Protein AF-A0A6A5S6F3-F1 (afdb_monomer)

Mean predicted aligned error: 7.49 Å

Secondary structure (DSSP, 8-state):
-TTS-HHHHHHHHHHHHHHHHHHHHHHHHH-HHHHTTT---HHHHHHHHHHHHHHHHHHHHHHHH-STT--HHHHHHHHHHHHHHT--

pLDDT: mean 82.73, std 13.61, range [33.19, 96.25]

Sequence (88 aa):
I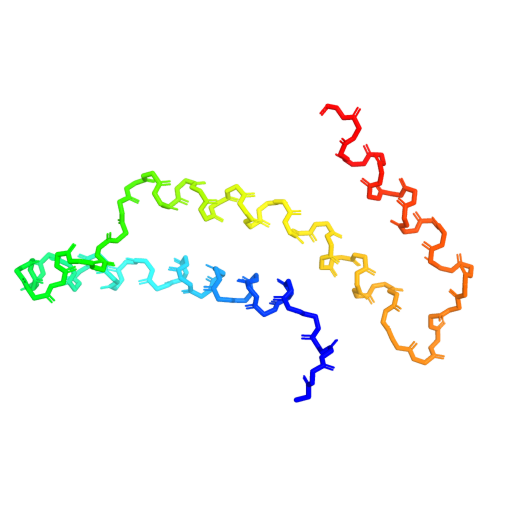PGETQWNGWLLMIEEAFRTRPILNALYTRYPDALELVVLTDNNWTLLEHVHNFLLPFKEVTLKTEGHQATLDCFQPSMEFLINHFKE

Solvent-accessible surface area (backbone atoms only — not comparable to full-atom values): 5270 Å² total; per-residue (Å²): 125,96,76,81,45,71,65,58,55,50,43,52,52,50,54,49,49,63,73,42,41,70,58,51,53,53,48,45,72,73,37,49,85,84,35,61,94,70,63,77,47,72,68,51,54,53,48,52,50,52,51,45,64,65,45,49,64,54,53,55,41,44,67,65,47,56,62,100,80,46,47,74,82,48,45,57,61,44,50,52,48,52,53,61,75,65,69,120

Nearest PDB structures (foldseek):
  5lcy-assembly1_C  TM=3.480E-01  e=4.285E+00  Salmonella enterica subsp. enterica serovar Typhimurium
  5ng5-assembly1_B  TM=2.932E-01  e=6.746E+00  Escherichia coli

Foldseek 3Di:
DPPPDPLVVLLVVLVVCVVCVVVLVVVCVVCVPVCVVPDQDPVNNVVSVVSNVLSVLVVVLCVQQDDPPRDPVSNVVSVVVNCVVPVD

InterPro domains:
  IPR012337 Ribonuclease H-like superfamily [SSF53098] (3-88)

Structure (mmCIF, N/CA/C/O backbone):
data_AF-A0A6A5S6F3-F1
#
_entry.id   AF-A0A6A5S6F3-F1
#
loop_
_atom_site.group_PDB
_atom_site.id
_atom_site.type_symbol
_atom_site.label_atom_id
_atom_site.label_alt_id
_atom_site.label_comp_id
_atom_site.label_asym_id
_atom_site.label_entity_id
_atom_site.label_seq_id
_atom_site.pdbx_PDB_ins_code
_atom_site.Cartn_x
_atom_site.Cartn_y
_atom_site.Cartn_z
_atom_site.occupancy
_atom_site.B_iso_or_equiv
_atom_site.auth_seq_id
_atom_site.auth_comp_id
_atom_site.auth_asym_id
_atom_site.auth_atom_id
_atom_site.pdbx_PDB_model_num
ATOM 1 N N . ILE A 1 1 ? -22.829 -6.784 -4.859 1.00 39.31 1 ILE A N 1
ATOM 2 C CA . ILE A 1 1 ? -23.580 -6.191 -3.729 1.00 39.31 1 ILE A CA 1
ATOM 3 C C . ILE A 1 1 ? -23.034 -4.779 -3.548 1.00 39.31 1 ILE A C 1
ATOM 5 O O . ILE A 1 1 ? -21.840 -4.657 -3.304 1.00 39.31 1 ILE A O 1
ATOM 9 N N . PRO A 1 2 ? -23.814 -3.716 -3.792 1.00 33.19 2 PRO A N 1
ATOM 10 C CA . PRO A 1 2 ? -23.341 -2.355 -3.582 1.00 33.19 2 PRO A CA 1
ATOM 11 C C . PRO A 1 2 ? -23.402 -2.066 -2.078 1.00 33.19 2 PRO A C 1
ATOM 13 O O . PRO A 1 2 ? -24.493 -1.930 -1.535 1.00 33.19 2 PRO A O 1
ATOM 16 N N . GLY A 1 3 ? -22.251 -2.054 -1.399 1.00 48.88 3 GLY A N 1
ATOM 17 C CA . GLY A 1 3 ? -22.185 -1.733 0.033 1.00 48.88 3 GLY A CA 1
ATOM 18 C C . GLY A 1 3 ? -21.130 -2.472 0.857 1.00 48.88 3 GLY A C 1
ATOM 19 O O . GLY A 1 3 ? -20.847 -2.025 1.962 1.00 48.88 3 GLY A O 1
ATOM 20 N N . GLU A 1 4 ? -20.489 -3.527 0.340 1.00 51.09 4 GLU A N 1
ATOM 21 C CA . GLU A 1 4 ? -19.286 -4.105 0.968 1.00 51.09 4 GLU A CA 1
ATOM 22 C C . GLU A 1 4 ? -18.091 -3.176 0.704 1.00 51.09 4 GLU A C 1
ATOM 24 O O . GLU A 1 4 ? -17.248 -3.401 -0.157 1.00 51.09 4 GLU A O 1
ATOM 29 N N . THR A 1 5 ? -18.104 -2.042 1.410 1.00 58.97 5 THR A N 1
ATOM 30 C CA . THR A 1 5 ? -16.976 -1.153 1.711 1.00 58.97 5 THR A CA 1
ATOM 31 C C . THR A 1 5 ? -15.984 -0.951 0.568 1.00 58.97 5 THR A C 1
ATOM 33 O O . THR A 1 5 ? -14.925 -1.574 0.510 1.00 58.97 5 THR A O 1
ATOM 36 N N . GLN A 1 6 ? -16.311 -0.015 -0.324 1.00 67.56 6 GLN A N 1
ATOM 37 C CA . GLN A 1 6 ? -15.469 0.402 -1.451 1.00 67.56 6 GLN A CA 1
ATOM 38 C C . GLN A 1 6 ? -14.001 0.645 -1.045 1.00 67.56 6 GLN A C 1
ATOM 40 O O . GLN A 1 6 ? -13.089 0.284 -1.783 1.00 67.56 6 GLN A O 1
ATOM 45 N N . TRP A 1 7 ? -13.774 1.179 0.158 1.00 74.62 7 TRP A N 1
ATOM 46 C CA . TRP A 1 7 ? -12.442 1.411 0.718 1.00 74.62 7 TRP A CA 1
ATOM 47 C C . TRP A 1 7 ? -11.689 0.130 1.089 1.00 74.62 7 TRP A C 1
ATOM 49 O O . TRP A 1 7 ? -10.489 0.057 0.844 1.00 74.62 7 TRP A O 1
ATOM 59 N N . ASN A 1 8 ? -12.369 -0.906 1.592 1.00 75.81 8 ASN A N 1
ATOM 60 C CA . ASN A 1 8 ? -11.737 -2.205 1.845 1.00 75.81 8 ASN A CA 1
ATOM 61 C C . ASN A 1 8 ? -11.360 -2.893 0.527 1.00 75.81 8 ASN A C 1
ATOM 63 O O . ASN A 1 8 ? -10.285 -3.477 0.428 1.00 75.81 8 ASN A O 1
ATOM 67 N N . GLY A 1 9 ? -12.195 -2.764 -0.510 1.00 84.50 9 GLY A N 1
ATOM 68 C CA . GLY A 1 9 ? -11.861 -3.242 -1.854 1.00 84.50 9 GLY A CA 1
ATOM 69 C C . GLY A 1 9 ? -10.634 -2.535 -2.440 1.00 84.50 9 GLY A C 1
ATOM 70 O O . GLY A 1 9 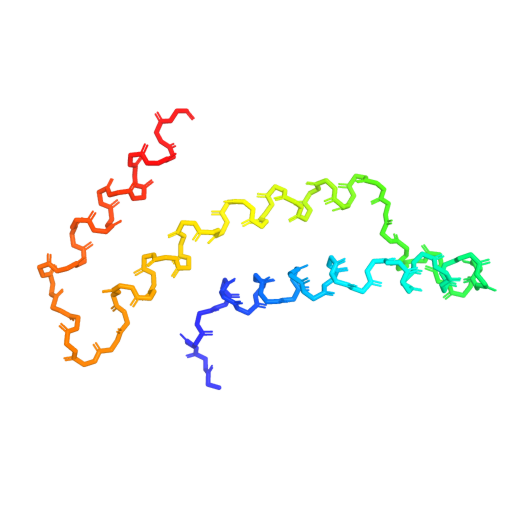? -9.747 -3.184 -2.989 1.00 84.50 9 GLY A O 1
ATOM 71 N N . TRP A 1 10 ? -10.545 -1.211 -2.287 1.00 88.44 10 TRP A N 1
ATOM 72 C CA . TRP A 1 10 ? -9.367 -0.445 -2.702 1.00 88.44 10 TRP A CA 1
ATOM 73 C C . TRP A 1 10 ? -8.117 -0.843 -1.922 1.00 88.44 10 TRP A C 1
ATOM 75 O O . TRP A 1 10 ? -7.077 -1.067 -2.533 1.00 88.44 10 TRP A O 1
ATOM 85 N N . LEU A 1 11 ? -8.223 -0.999 -0.603 1.00 89.38 11 LEU A N 1
ATOM 86 C CA . LEU A 1 11 ? -7.104 -1.405 0.239 1.00 89.38 11 LEU A CA 1
ATOM 87 C C . LEU A 1 11 ? -6.569 -2.790 -0.150 1.00 89.38 11 LEU A C 1
ATOM 89 O O . LEU A 1 11 ? -5.364 -2.937 -0.320 1.00 89.38 11 LEU A O 1
ATOM 93 N N . LEU A 1 12 ? -7.449 -3.765 -0.402 1.00 90.56 12 LEU A N 1
ATOM 94 C CA . LEU A 1 12 ? -7.05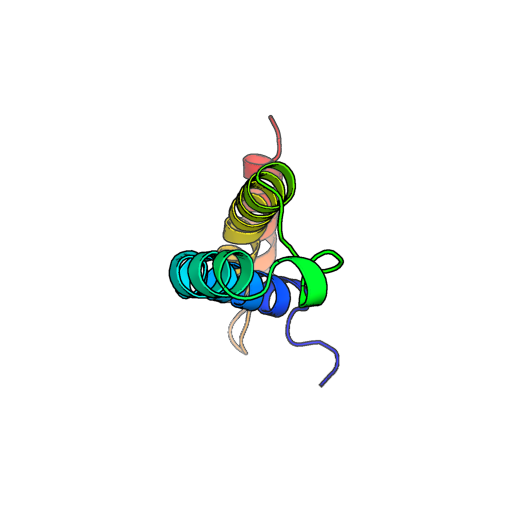9 -5.093 -0.892 1.00 90.56 12 LEU A CA 1
ATOM 95 C C . LEU A 1 12 ? -6.329 -5.032 -2.242 1.00 90.56 12 LEU A C 1
ATOM 97 O O . LEU A 1 12 ? -5.326 -5.715 -2.435 1.00 90.56 12 LEU A O 1
ATOM 101 N N . MET A 1 13 ? -6.804 -4.204 -3.179 1.00 91.31 13 MET A N 1
ATOM 102 C CA . MET A 1 13 ? -6.119 -4.021 -4.464 1.00 91.31 13 MET A CA 1
ATOM 103 C C . MET A 1 13 ? -4.732 -3.396 -4.292 1.00 91.31 13 MET A C 1
ATOM 105 O O . MET A 1 13 ? -3.800 -3.782 -4.993 1.00 91.31 13 MET A O 1
ATOM 109 N N . ILE A 1 14 ? -4.585 -2.445 -3.367 1.00 93.75 14 ILE A N 1
ATOM 110 C CA . ILE A 1 14 ? -3.303 -1.796 -3.079 1.00 93.75 14 ILE A CA 1
ATOM 111 C C . ILE A 1 14 ? -2.332 -2.780 -2.408 1.00 93.75 14 ILE A C 1
ATOM 113 O O . ILE A 1 14 ? -1.181 -2.879 -2.831 1.00 93.75 14 ILE A O 1
ATOM 117 N N . GLU A 1 15 ? -2.796 -3.549 -1.417 1.00 94.56 15 GLU A N 1
ATOM 118 C CA . GLU A 1 15 ? -2.025 -4.621 -0.768 1.00 94.56 15 GLU A CA 1
ATOM 119 C C . GLU A 1 15 ? -1.518 -5.637 -1.817 1.00 94.56 15 GLU A C 1
ATOM 121 O O . GLU A 1 15 ? -0.334 -5.990 -1.843 1.00 94.56 15 GLU A O 1
ATOM 126 N N . GLU A 1 16 ? -2.382 -6.045 -2.751 1.00 94.62 16 GLU A N 1
ATOM 127 C CA . GLU A 1 16 ? -2.030 -6.962 -3.839 1.00 94.62 16 GLU A CA 1
ATOM 128 C C . GLU A 1 16 ? -1.059 -6.337 -4.859 1.00 94.62 16 GLU A C 1
ATOM 130 O O . GLU A 1 16 ? -0.130 -7.004 -5.331 1.00 94.62 16 GLU A O 1
ATOM 135 N N . ALA A 1 17 ? -1.209 -5.047 -5.172 1.00 93.06 17 ALA A N 1
ATOM 136 C CA . ALA A 1 17 ? -0.281 -4.318 -6.034 1.00 93.06 17 ALA A CA 1
ATOM 137 C C . ALA A 1 17 ? 1.128 -4.252 -5.423 1.00 93.06 17 ALA A C 1
ATOM 139 O O . ALA A 1 17 ? 2.118 -4.466 -6.125 1.00 93.06 17 ALA A O 1
ATOM 140 N N . PHE A 1 18 ? 1.243 -4.031 -4.108 1.00 95.19 18 PHE A N 1
ATOM 141 C CA . PHE A 1 18 ? 2.532 -4.080 -3.415 1.00 95.19 18 PHE A CA 1
ATOM 142 C C . PHE A 1 18 ? 3.136 -5.486 -3.411 1.00 95.19 18 PHE A C 1
ATOM 144 O O . PHE A 1 18 ? 4.329 -5.638 -3.685 1.00 95.19 18 PHE A O 1
ATOM 151 N N . ARG A 1 19 ? 2.320 -6.523 -3.184 1.00 96.25 19 ARG A N 1
ATOM 152 C CA . ARG A 1 19 ? 2.758 -7.927 -3.230 1.00 96.25 19 ARG A CA 1
ATOM 153 C C . ARG A 1 19 ? 3.305 -8.321 -4.604 1.00 96.25 19 ARG A C 1
ATOM 155 O O . ARG A 1 19 ? 4.285 -9.059 -4.699 1.00 96.25 19 ARG A O 1
ATOM 162 N N . THR A 1 20 ? 2.681 -7.828 -5.672 1.00 94.94 20 THR A N 1
ATOM 163 C CA . THR A 1 20 ? 3.031 -8.152 -7.064 1.00 94.94 20 THR A CA 1
ATOM 164 C C . THR A 1 20 ? 4.043 -7.188 -7.690 1.00 94.94 20 THR A C 1
ATOM 166 O O . THR A 1 20 ? 4.527 -7.456 -8.791 1.00 94.94 20 THR A O 1
ATOM 169 N N . ARG A 1 21 ? 4.453 -6.122 -6.984 1.00 93.69 21 ARG A N 1
ATOM 170 C CA . ARG A 1 21 ? 5.401 -5.098 -7.467 1.00 93.69 21 ARG A CA 1
ATOM 171 C C . ARG A 1 21 ? 6.682 -5.659 -8.107 1.00 93.69 21 ARG A C 1
ATOM 173 O O . ARG A 1 21 ? 7.039 -5.174 -9.180 1.00 93.69 21 ARG A O 1
ATOM 180 N N . PRO A 1 22 ? 7.366 -6.685 -7.558 1.00 93.88 22 PRO A N 1
ATOM 181 C CA . PRO A 1 22 ? 8.558 -7.243 -8.206 1.00 93.88 22 PRO A CA 1
ATOM 182 C C . PRO A 1 22 ? 8.261 -7.849 -9.585 1.00 93.88 22 PRO A C 1
ATOM 184 O O . PRO A 1 22 ? 9.039 -7.682 -10.523 1.00 93.88 22 PRO A O 1
ATOM 187 N N . ILE A 1 23 ? 7.113 -8.519 -9.717 1.00 94.31 23 ILE A N 1
ATOM 188 C CA . ILE A 1 23 ? 6.662 -9.141 -10.967 1.00 94.31 23 ILE A CA 1
ATOM 189 C C . ILE A 1 23 ? 6.259 -8.055 -11.969 1.00 94.31 23 ILE A C 1
ATOM 191 O O . ILE A 1 23 ? 6.649 -8.126 -13.132 1.00 94.31 23 ILE A O 1
ATOM 195 N N . LEU A 1 24 ? 5.540 -7.024 -11.516 1.00 91.38 24 LEU A N 1
ATOM 196 C CA . LEU A 1 24 ? 5.166 -5.876 -12.346 1.00 91.38 24 LEU A CA 1
ATOM 197 C C . LEU A 1 24 ? 6.403 -5.160 -12.900 1.00 91.38 24 LEU A C 1
ATOM 199 O O . LEU A 1 24 ? 6.479 -4.921 -14.100 1.00 91.38 24 LEU A O 1
ATOM 203 N N . ASN A 1 25 ? 7.418 -4.918 -12.070 1.00 91.25 25 ASN A N 1
ATOM 204 C CA . ASN A 1 25 ? 8.672 -4.301 -12.510 1.00 91.25 25 ASN A CA 1
ATOM 205 C C . ASN A 1 25 ? 9.417 -5.160 -13.545 1.00 91.25 25 ASN A C 1
ATOM 207 O O . ASN A 1 25 ? 9.957 -4.633 -14.522 1.00 91.25 25 ASN A O 1
ATOM 211 N N . ALA A 1 26 ? 9.422 -6.486 -13.369 1.00 93.44 26 ALA A N 1
ATOM 212 C CA . ALA A 1 26 ? 9.982 -7.405 -14.357 1.00 93.44 26 ALA A CA 1
ATOM 213 C C . ALA A 1 26 ? 9.215 -7.351 -15.692 1.00 93.44 26 ALA A C 1
ATOM 215 O O . ALA A 1 26 ? 9.836 -7.357 -16.756 1.00 93.44 26 ALA A O 1
ATOM 216 N N . LEU A 1 27 ? 7.882 -7.242 -15.652 1.00 91.88 27 LEU A N 1
ATOM 217 C CA . LEU A 1 27 ? 7.043 -7.094 -16.845 1.00 91.88 27 LEU A CA 1
ATOM 218 C C . LEU A 1 27 ? 7.267 -5.753 -17.551 1.00 91.88 27 LEU A C 1
ATOM 220 O O . LEU A 1 27 ? 7.443 -5.752 -18.767 1.00 91.88 27 LEU A O 1
ATOM 224 N N . TYR A 1 28 ? 7.336 -4.643 -16.811 1.00 92.00 28 TYR A N 1
ATOM 225 C CA . TYR A 1 28 ? 7.637 -3.318 -17.369 1.00 92.00 28 TYR A CA 1
ATOM 226 C C . TYR A 1 28 ? 9.002 -3.290 -18.058 1.00 92.00 28 TYR A C 1
ATOM 228 O O . TYR A 1 28 ? 9.138 -2.742 -19.146 1.00 92.00 28 TYR A O 1
ATOM 236 N N . THR A 1 29 ? 9.998 -3.960 -17.471 1.00 91.38 29 THR A N 1
ATOM 237 C CA . THR A 1 29 ? 11.335 -4.087 -18.071 1.00 91.38 29 THR A CA 1
ATOM 238 C C . THR A 1 29 ? 11.314 -4.959 -19.330 1.00 91.38 29 THR A C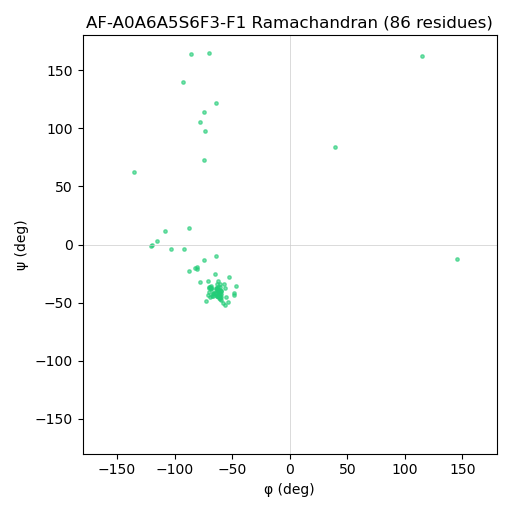 1
ATOM 240 O O . THR A 1 29 ? 12.059 -4.717 -20.277 1.00 91.38 29 THR A O 1
ATOM 243 N N . ARG A 1 30 ? 10.472 -6.000 -19.352 1.00 94.12 30 ARG A N 1
ATOM 244 C CA . ARG A 1 30 ? 10.374 -6.949 -20.468 1.00 94.12 30 ARG A CA 1
ATOM 245 C C . ARG A 1 30 ? 9.588 -6.395 -21.659 1.00 94.12 30 ARG A C 1
ATOM 247 O O . ARG A 1 30 ? 9.900 -6.770 -22.788 1.00 94.12 30 ARG A O 1
ATOM 254 N N . TYR A 1 31 ? 8.589 -5.550 -21.409 1.00 92.31 31 TYR A N 1
ATOM 255 C CA . TYR A 1 31 ? 7.666 -5.020 -22.416 1.00 92.31 31 TYR A CA 1
ATOM 256 C C . TYR A 1 31 ? 7.440 -3.503 -22.253 1.00 92.31 31 TYR A C 1
ATOM 258 O O . TYR A 1 31 ? 6.307 -3.087 -21.999 1.00 92.31 31 TYR A O 1
ATOM 266 N N . PRO A 1 32 ? 8.485 -2.668 -22.399 1.00 87.38 32 PRO A N 1
ATOM 267 C CA . PRO A 1 32 ? 8.380 -1.230 -22.151 1.00 87.38 32 PRO A CA 1
ATOM 268 C C . PRO A 1 32 ? 7.366 -0.544 -23.081 1.00 87.38 32 PRO A C 1
ATOM 270 O O . PRO A 1 32 ? 6.486 0.161 -22.600 1.00 87.38 32 PRO A O 1
ATOM 273 N N . ASP A 1 33 ? 7.405 -0.836 -24.384 1.00 90.44 33 ASP A N 1
ATOM 274 C CA . ASP A 1 33 ? 6.543 -0.173 -25.379 1.00 90.44 33 ASP A CA 1
ATOM 275 C C . ASP A 1 33 ? 5.067 -0.594 -25.272 1.00 90.44 33 ASP A C 1
ATOM 277 O O . ASP A 1 33 ? 4.157 0.179 -25.554 1.00 90.44 33 ASP A O 1
ATOM 281 N N . ALA A 1 34 ? 4.806 -1.839 -24.858 1.00 89.38 34 ALA A N 1
ATOM 282 C CA . ALA A 1 34 ? 3.443 -2.362 -24.753 1.00 89.38 34 ALA A CA 1
ATOM 283 C C . ALA A 1 34 ? 2.731 -1.915 -23.467 1.00 89.38 34 ALA A C 1
ATOM 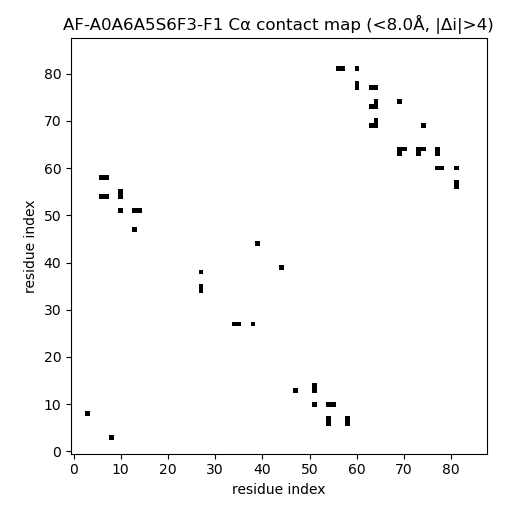285 O O . ALA A 1 34 ? 1.504 -1.973 -23.395 1.00 89.38 34 ALA A O 1
ATOM 286 N N . LEU A 1 35 ? 3.495 -1.514 -22.446 1.00 87.62 35 LEU A N 1
ATOM 287 C CA . LEU A 1 35 ? 2.981 -1.184 -21.117 1.00 87.62 35 LEU A CA 1
ATOM 288 C C . LEU A 1 35 ? 3.174 0.287 -20.739 1.00 87.62 35 LEU A C 1
ATOM 290 O O . LEU A 1 35 ? 2.783 0.657 -19.638 1.00 87.62 35 LEU A O 1
ATOM 294 N N . GLU A 1 36 ? 3.709 1.130 -21.626 1.00 83.12 36 GLU A N 1
ATOM 295 C CA . GLU A 1 36 ? 4.035 2.541 -21.359 1.00 83.12 36 GLU A CA 1
ATOM 296 C C . GLU A 1 36 ? 2.891 3.314 -20.677 1.00 83.12 36 GLU A C 1
ATOM 298 O O . GLU A 1 36 ? 3.114 4.035 -19.708 1.00 83.12 36 GLU A O 1
ATOM 303 N N . LEU A 1 37 ? 1.645 3.099 -21.115 1.00 85.25 37 LEU A N 1
ATOM 304 C CA . LEU A 1 37 ? 0.459 3.781 -20.576 1.00 85.25 37 LEU A CA 1
ATOM 305 C C . LEU A 1 37 ? 0.003 3.279 -19.197 1.00 85.25 37 LEU A C 1
ATOM 307 O O . LEU A 1 37 ? -0.850 3.907 -18.573 1.00 85.25 37 LEU A O 1
ATOM 311 N N . VAL A 1 38 ? 0.516 2.136 -18.741 1.00 85.56 38 VAL A N 1
ATOM 312 C CA . VAL A 1 38 ? 0.096 1.478 -17.493 1.00 85.56 38 VAL A CA 1
ATOM 313 C C . VAL A 1 38 ? 1.235 1.312 -16.489 1.00 85.56 38 VAL A C 1
ATOM 315 O O . VAL A 1 38 ? 1.001 0.813 -15.388 1.00 85.56 38 VAL A O 1
ATOM 318 N N . VAL A 1 39 ? 2.458 1.730 -16.834 1.00 90.56 39 VAL A N 1
ATOM 319 C CA . VAL A 1 39 ? 3.593 1.678 -15.909 1.00 90.56 39 VAL A CA 1
ATOM 320 C C . VAL A 1 39 ? 3.332 2.598 -14.720 1.00 90.56 39 VAL A C 1
ATOM 322 O O . VAL A 1 39 ? 3.164 3.808 -14.860 1.00 90.56 39 VAL A O 1
ATOM 325 N N . LEU A 1 40 ? 3.352 2.017 -13.522 1.00 90.44 40 LEU A N 1
ATOM 326 C CA . LEU A 1 40 ? 3.312 2.778 -12.278 1.00 90.44 40 LEU A CA 1
ATOM 327 C C . LEU A 1 40 ? 4.675 3.426 -12.031 1.00 90.44 40 LEU A C 1
ATOM 329 O O . LEU A 1 40 ? 5.667 2.736 -11.783 1.00 90.44 40 LEU A O 1
ATOM 333 N N . THR A 1 41 ? 4.703 4.756 -12.075 1.00 91.12 41 THR A N 1
ATOM 334 C CA . THR A 1 41 ? 5.878 5.562 -11.719 1.00 91.12 41 THR A CA 1
ATOM 335 C C . THR A 1 41 ? 6.153 5.507 -10.217 1.00 91.12 41 THR A C 1
ATOM 337 O O . THR A 1 41 ? 5.272 5.160 -9.426 1.00 91.12 41 THR A O 1
ATOM 340 N N . ASP A 1 42 ? 7.346 5.922 -9.788 1.00 91.56 42 ASP A N 1
ATOM 341 C CA . ASP A 1 42 ? 7.672 6.029 -8.358 1.00 91.56 42 ASP A CA 1
ATOM 342 C C . ASP A 1 42 ? 6.687 6.931 -7.604 1.00 91.56 42 ASP A C 1
ATOM 344 O O . ASP A 1 42 ? 6.245 6.584 -6.513 1.00 91.56 42 ASP A O 1
ATOM 348 N N . ASN A 1 43 ? 6.233 8.024 -8.226 1.00 93.81 43 ASN A N 1
ATOM 349 C CA . ASN A 1 43 ? 5.195 8.884 -7.655 1.00 93.81 43 ASN A CA 1
ATOM 350 C C . ASN A 1 43 ? 3.862 8.149 -7.471 1.00 93.81 43 ASN A C 1
ATOM 352 O O . ASN A 1 43 ? 3.158 8.394 -6.492 1.00 93.81 43 ASN A O 1
ATOM 356 N N . ASN A 1 44 ? 3.506 7.243 -8.389 1.00 93.62 44 ASN A N 1
ATOM 357 C CA . ASN A 1 44 ? 2.307 6.427 -8.227 1.00 93.62 44 ASN A CA 1
ATOM 358 C C . ASN A 1 44 ? 2.465 5.461 -7.052 1.00 93.62 44 ASN A C 1
ATOM 360 O O . ASN A 1 44 ? 1.546 5.358 -6.250 1.00 93.62 44 ASN A O 1
ATOM 364 N N . TRP A 1 45 ? 3.625 4.818 -6.895 1.00 94.62 45 TRP A N 1
ATOM 365 C CA . TRP A 1 45 ? 3.890 3.946 -5.746 1.00 94.62 45 TRP A CA 1
ATOM 366 C C . TRP A 1 45 ? 3.829 4.697 -4.414 1.00 94.62 45 TRP A C 1
ATOM 368 O O . TRP A 1 45 ? 3.185 4.218 -3.484 1.00 94.62 45 TRP A O 1
ATOM 378 N N . THR A 1 46 ? 4.418 5.890 -4.344 1.00 95.69 46 THR A N 1
ATOM 379 C CA . THR A 1 46 ? 4.339 6.761 -3.163 1.00 95.69 46 THR A CA 1
ATOM 380 C C . THR A 1 46 ? 2.895 7.166 -2.860 1.00 95.69 46 THR A C 1
ATOM 382 O O . THR A 1 46 ? 2.470 7.163 -1.708 1.00 95.69 46 THR A O 1
ATOM 385 N N . LEU A 1 47 ? 2.095 7.484 -3.884 1.00 94.88 47 LEU A N 1
ATOM 386 C CA . LEU A 1 47 ? 0.673 7.774 -3.697 1.00 94.88 47 LEU A CA 1
ATOM 387 C C . LEU A 1 47 ? -0.094 6.553 -3.171 1.00 94.88 47 LEU A C 1
ATOM 389 O O . LEU A 1 47 ? -0.896 6.698 -2.253 1.00 94.88 47 LEU A O 1
ATOM 393 N N . LEU A 1 48 ? 0.154 5.360 -3.721 1.00 94.81 48 LEU A N 1
ATOM 394 C CA . LEU A 1 48 ? -0.471 4.122 -3.245 1.00 94.81 48 LEU A CA 1
ATOM 395 C C . LEU A 1 48 ? -0.112 3.836 -1.781 1.00 94.81 48 LEU A C 1
ATOM 397 O O . LEU A 1 48 ? -0.974 3.395 -1.029 1.00 94.81 48 LEU A O 1
ATOM 401 N N . GLU A 1 49 ? 1.118 4.134 -1.360 1.00 95.81 49 GLU A N 1
ATOM 402 C CA . GLU A 1 49 ? 1.556 3.987 0.032 1.00 95.81 49 GLU A CA 1
ATOM 403 C C . GLU A 1 49 ? 0.827 4.968 0.958 1.00 95.81 49 GLU A C 1
ATOM 405 O O . GLU A 1 49 ? 0.303 4.568 1.999 1.00 95.81 49 GLU A O 1
ATOM 410 N N . HIS A 1 50 ? 0.698 6.234 0.553 1.00 94.75 50 HIS A N 1
ATOM 411 C CA . HIS A 1 50 ? -0.088 7.213 1.306 1.00 94.75 50 HIS A CA 1
ATOM 412 C C . HIS A 1 50 ? -1.557 6.802 1.434 1.00 94.75 50 HIS A C 1
ATOM 414 O O . HIS A 1 50 ? -2.117 6.864 2.527 1.00 94.75 50 HIS A O 1
ATOM 420 N N . VAL A 1 51 ? -2.181 6.354 0.339 1.00 92.88 51 VAL A N 1
ATOM 421 C CA . VAL A 1 51 ? -3.581 5.905 0.349 1.00 92.88 51 VAL A CA 1
ATOM 422 C C . VAL A 1 51 ? -3.744 4.657 1.215 1.00 92.88 51 VAL A C 1
ATOM 424 O O . VAL A 1 51 ? -4.689 4.586 1.995 1.00 92.88 51 VAL A O 1
ATOM 427 N N . HIS A 1 52 ? -2.819 3.699 1.139 1.00 94.06 52 HIS A N 1
ATOM 428 C CA . HIS A 1 52 ? -2.814 2.524 2.010 1.00 94.06 52 HIS A CA 1
ATOM 429 C C . HIS A 1 52 ? -2.802 2.927 3.489 1.00 94.06 52 HIS A C 1
ATOM 431 O O . HIS A 1 52 ? -3.675 2.517 4.252 1.00 94.06 52 HIS A O 1
ATOM 437 N N . ASN A 1 53 ? -1.857 3.785 3.880 1.00 92.25 53 ASN A N 1
ATOM 438 C CA . ASN A 1 53 ? -1.708 4.228 5.265 1.00 92.25 53 ASN A CA 1
ATOM 439 C C . ASN A 1 53 ? -2.922 5.024 5.749 1.00 92.25 53 ASN A C 1
ATOM 441 O O . ASN A 1 53 ? -3.365 4.838 6.879 1.00 92.25 53 ASN A O 1
ATOM 445 N N . PHE A 1 54 ? -3.505 5.847 4.878 1.00 90.69 54 PHE A N 1
ATOM 446 C CA . PHE A 1 54 ? -4.740 6.567 5.167 1.00 90.69 54 PHE A CA 1
ATOM 447 C C . PHE A 1 54 ? -5.932 5.626 5.393 1.00 90.69 54 PHE A C 1
ATOM 449 O O . PHE A 1 54 ? -6.767 5.894 6.249 1.00 90.69 54 PHE A O 1
ATOM 456 N N . LEU A 1 55 ? -6.029 4.522 4.645 1.00 89.81 55 LEU A N 1
ATOM 457 C CA . LEU A 1 55 ? -7.159 3.590 4.724 1.00 89.81 55 LEU A CA 1
ATOM 458 C C . LEU A 1 55 ? -7.049 2.568 5.867 1.00 89.81 55 LEU A C 1
ATOM 460 O O . LEU A 1 55 ? -8.071 2.021 6.286 1.00 89.81 55 LEU A O 1
ATOM 464 N N . LEU A 1 56 ? -5.850 2.314 6.401 1.00 88.06 56 LEU A N 1
ATOM 465 C CA . LEU A 1 56 ? -5.631 1.343 7.483 1.00 88.06 56 LEU A CA 1
ATOM 466 C C . LEU A 1 56 ? -6.523 1.575 8.726 1.00 88.06 56 LEU A C 1
ATOM 468 O O . LEU A 1 56 ? -7.192 0.624 9.146 1.00 88.06 56 LEU A O 1
ATOM 472 N N . PRO A 1 57 ? -6.626 2.797 9.289 1.00 86.75 57 PRO A N 1
ATOM 473 C CA . PRO A 1 57 ? -7.502 3.070 10.432 1.00 86.75 57 PRO A CA 1
ATOM 474 C C . PRO A 1 57 ? -8.983 2.801 10.133 1.00 86.75 57 PRO A C 1
ATOM 476 O O . PRO A 1 57 ? -9.727 2.348 11.003 1.00 86.75 57 PRO A O 1
ATOM 479 N N . PHE A 1 58 ? -9.420 3.038 8.891 1.00 83.81 58 PHE A N 1
ATOM 480 C CA . PHE A 1 58 ? -10.797 2.779 8.470 1.00 83.81 58 PHE A CA 1
ATOM 481 C C . PHE A 1 58 ? -11.101 1.284 8.391 1.00 83.81 58 PHE A C 1
ATOM 483 O O . PHE A 1 58 ? -12.197 0.882 8.781 1.00 83.81 58 PHE A O 1
ATOM 490 N N . LYS A 1 59 ? -10.150 0.450 7.949 1.00 83.75 59 LYS A N 1
ATOM 491 C CA . LYS A 1 59 ? -10.286 -1.017 7.999 1.00 83.75 59 LYS A CA 1
ATOM 492 C C . LYS A 1 59 ? -10.422 -1.501 9.441 1.00 83.75 59 LYS A C 1
ATOM 494 O O . LYS A 1 59 ? -11.302 -2.306 9.726 1.00 83.75 59 LYS A O 1
ATOM 499 N N . GLU A 1 60 ? -9.618 -0.969 10.362 1.00 82.06 60 GLU A N 1
ATOM 500 C CA . GLU A 1 60 ? -9.690 -1.331 11.784 1.00 82.06 60 GLU A CA 1
ATOM 501 C C . GLU A 1 60 ? -11.037 -0.948 12.417 1.00 82.06 60 GLU A C 1
ATOM 503 O O . GLU A 1 60 ? -11.639 -1.750 13.132 1.00 82.06 60 GLU A O 1
ATOM 508 N N . VAL A 1 61 ? -11.537 0.257 12.135 1.00 82.06 61 VAL A N 1
ATOM 509 C CA . VAL A 1 61 ? -12.855 0.696 12.612 1.00 82.06 61 VAL A CA 1
ATOM 510 C C . VAL A 1 61 ? -13.980 -0.107 11.978 1.00 82.06 61 VAL A C 1
ATOM 512 O O . VAL A 1 61 ? -14.903 -0.507 12.685 1.00 82.06 61 VAL A O 1
ATOM 515 N N . THR A 1 62 ? -13.895 -0.387 10.679 1.00 78.38 62 THR A N 1
ATOM 516 C CA . THR A 1 62 ? -14.898 -1.199 9.984 1.00 78.38 62 THR A CA 1
ATOM 517 C C . THR A 1 62 ? -14.979 -2.589 10.611 1.00 78.38 62 THR A C 1
ATOM 519 O O . THR A 1 62 ? -16.061 -2.979 11.020 1.00 78.38 62 THR A O 1
ATOM 522 N N . LEU A 1 63 ? -13.850 -3.269 10.843 1.00 78.56 63 LEU A N 1
ATOM 523 C CA . LEU A 1 63 ? -13.810 -4.573 11.527 1.00 78.56 63 LEU A CA 1
ATOM 524 C C . LEU A 1 63 ? -14.439 -4.550 12.933 1.00 78.56 63 LEU A C 1
ATOM 526 O O . LEU A 1 63 ? -15.030 -5.535 13.367 1.00 78.56 63 LEU A O 1
ATOM 530 N N . LYS A 1 64 ? -14.310 -3.436 13.664 1.00 72.44 64 LYS A N 1
ATOM 531 C CA . LYS A 1 64 ? -14.881 -3.267 15.015 1.00 72.44 64 LYS A CA 1
ATOM 532 C C . LYS A 1 64 ? -16.370 -2.916 15.014 1.00 72.44 64 LYS A C 1
ATOM 534 O O . LYS A 1 64 ? -17.023 -3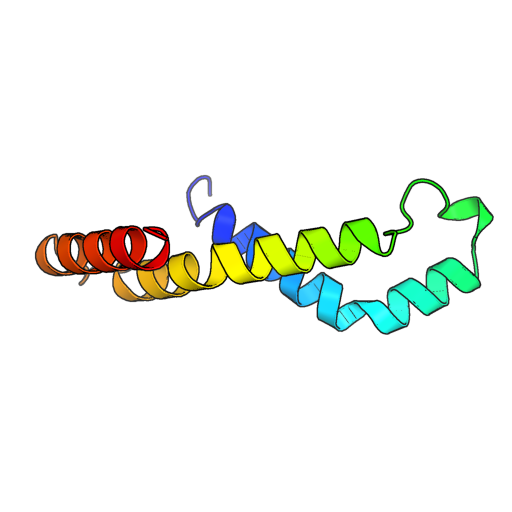.054 16.045 1.00 72.44 64 LYS A O 1
ATOM 539 N N . THR A 1 65 ? -16.888 -2.417 13.895 1.00 69.62 65 THR A N 1
ATOM 540 C CA . THR A 1 65 ? -18.253 -1.879 13.777 1.00 69.62 65 THR A CA 1
ATOM 541 C C . THR A 1 65 ? -19.108 -2.624 12.755 1.00 69.62 65 THR A C 1
ATOM 543 O O . THR A 1 65 ? -20.285 -2.308 12.594 1.00 69.62 65 THR A O 1
ATOM 546 N N . GLU A 1 66 ? -18.557 -3.639 12.092 1.00 69.62 66 GLU A N 1
ATOM 547 C CA . GLU A 1 66 ? -19.287 -4.531 11.203 1.00 69.62 66 GLU A CA 1
ATOM 548 C C . GLU A 1 66 ? -19.794 -5.772 11.954 1.00 69.62 66 GLU A C 1
ATOM 550 O O . GLU A 1 66 ? -19.117 -6.345 12.805 1.00 69.62 66 GLU A O 1
ATOM 555 N N . GLY A 1 67 ? -21.021 -6.197 11.644 1.00 65.81 67 GLY A N 1
ATOM 556 C CA . GLY A 1 67 ? -21.639 -7.397 12.214 1.00 65.81 67 GLY A CA 1
ATOM 557 C C . GLY A 1 67 ? -22.862 -7.126 13.093 1.00 65.81 67 GLY A C 1
ATOM 558 O O . GLY A 1 67 ? -23.103 -6.023 13.568 1.00 65.81 67 GLY A O 1
ATOM 559 N N . HIS A 1 68 ? -23.662 -8.172 13.322 1.00 55.94 68 HIS A N 1
ATOM 560 C CA . HIS A 1 68 ? -24.955 -8.097 14.027 1.00 55.94 68 HIS A CA 1
ATOM 561 C C . HIS A 1 68 ? -24.857 -7.666 15.506 1.00 55.94 68 HIS A C 1
ATOM 563 O O . HIS A 1 68 ? -25.880 -7.420 16.139 1.00 55.94 68 HIS A O 1
ATOM 569 N N . GLN A 1 69 ? -23.641 -7.606 16.062 1.00 60.31 69 GLN A N 1
ATOM 570 C CA . GLN A 1 69 ? -23.360 -7.192 17.440 1.00 60.31 69 GLN A CA 1
ATOM 571 C C . GLN A 1 69 ? -22.802 -5.767 17.550 1.00 60.31 69 GLN A C 1
ATOM 573 O O . GLN A 1 69 ? -22.612 -5.286 18.664 1.00 60.31 69 GLN A O 1
ATOM 578 N N . ALA A 1 70 ? -22.552 -5.083 16.430 1.00 61.47 70 ALA A N 1
ATOM 579 C CA . ALA A 1 70 ? -22.125 -3.694 16.443 1.00 61.47 70 ALA A CA 1
ATOM 580 C C . ALA A 1 70 ? -23.312 -2.796 16.818 1.00 61.47 70 ALA A C 1
ATOM 582 O O . ALA A 1 70 ? -24.179 -2.487 16.000 1.00 61.47 70 ALA A O 1
ATOM 583 N N . THR A 1 71 ? -23.385 -2.414 18.090 1.00 65.38 71 THR A N 1
ATOM 584 C CA . THR A 1 71 ? -24.375 -1.455 18.586 1.00 65.38 71 THR A CA 1
ATOM 585 C C . THR A 1 71 ? -23.876 -0.021 18.393 1.00 65.38 71 THR A C 1
ATOM 587 O O . THR A 1 71 ? -22.686 0.225 18.182 1.00 65.38 71 THR A O 1
ATOM 590 N N . LEU A 1 72 ? -24.787 0.955 18.486 1.00 64.88 72 LEU A N 1
ATOM 591 C CA . LEU A 1 72 ? -24.454 2.389 18.432 1.00 64.88 72 LEU A CA 1
ATOM 592 C C . LEU A 1 72 ? -23.365 2.783 19.449 1.00 64.88 72 LEU A C 1
ATOM 594 O O . LEU A 1 72 ? -22.569 3.682 1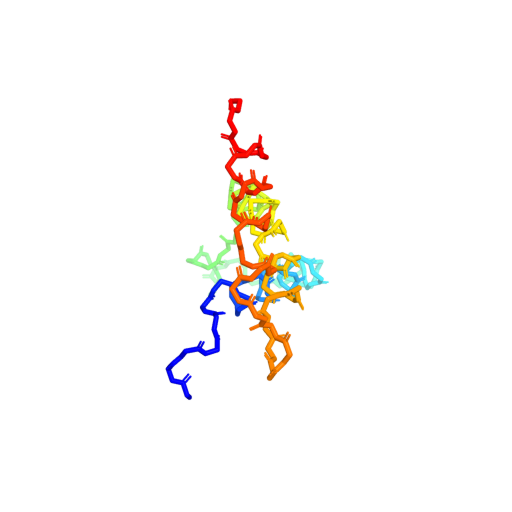9.178 1.00 64.88 72 LEU A O 1
ATOM 598 N N . ASP A 1 73 ? -23.274 2.056 20.564 1.00 67.06 73 ASP A N 1
ATOM 599 C CA . ASP A 1 73 ? -22.263 2.256 21.606 1.00 67.06 73 ASP A CA 1
ATOM 600 C C . ASP A 1 73 ? -20.831 1.960 21.123 1.00 67.06 73 ASP A C 1
ATOM 602 O O . ASP A 1 73 ? -19.875 2.521 21.651 1.00 67.06 73 ASP A 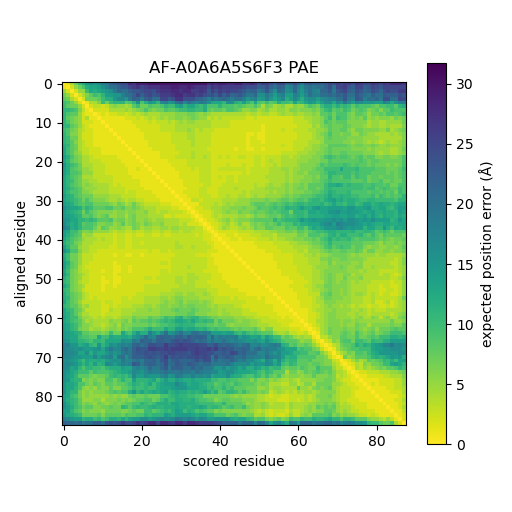O 1
ATOM 606 N N . CYS A 1 74 ? -20.658 1.117 20.098 1.00 66.06 74 CYS A N 1
ATOM 607 C CA . CYS A 1 74 ? -19.358 0.826 19.481 1.00 66.06 74 CYS A CA 1
ATOM 608 C C . CYS A 1 74 ? -19.009 1.812 18.354 1.00 66.06 74 CYS A C 1
ATOM 610 O O . CYS A 1 74 ? -17.835 2.001 18.023 1.00 66.06 74 CYS A O 1
ATOM 612 N N . PHE A 1 75 ? -20.020 2.457 17.768 1.00 74.19 75 PHE A N 1
ATOM 613 C CA . PHE A 1 75 ? -19.852 3.394 16.660 1.00 74.19 75 PHE A CA 1
ATOM 614 C C . PHE A 1 75 ? -19.227 4.716 17.117 1.00 74.19 75 PHE A C 1
ATOM 616 O O . PHE A 1 75 ? -18.246 5.170 16.528 1.00 74.19 75 PHE A O 1
ATOM 623 N N . GLN A 1 76 ? -19.754 5.320 18.187 1.00 76.38 76 GLN A N 1
ATOM 624 C CA . GLN A 1 76 ? -19.295 6.631 18.654 1.00 76.38 76 GLN A CA 1
ATOM 625 C C . GLN A 1 76 ? -17.800 6.652 19.054 1.00 76.38 76 GLN A C 1
ATOM 627 O O . GLN A 1 76 ? -17.081 7.514 18.543 1.00 76.38 76 GLN A O 1
ATOM 632 N N . PRO A 1 77 ? -17.272 5.691 19.842 1.00 80.00 77 PRO A N 1
ATOM 633 C CA . PRO A 1 77 ? -15.842 5.636 20.166 1.00 80.00 77 PRO A CA 1
ATOM 634 C C . PRO A 1 77 ? -14.953 5.414 18.936 1.00 80.00 77 PRO A C 1
ATOM 636 O O . PRO A 1 77 ? -13.846 5.943 18.852 1.00 80.00 77 PRO A O 1
ATOM 639 N N . SER A 1 78 ? -15.439 4.648 17.956 1.00 79.88 78 SER A N 1
ATOM 640 C CA . SER A 1 78 ? -14.699 4.372 16.721 1.00 79.88 78 SER A CA 1
ATOM 641 C C . SER A 1 78 ? -14.594 5.612 15.826 1.00 79.88 78 SER A C 1
ATOM 643 O O . SER A 1 78 ? -13.555 5.859 15.216 1.00 79.88 78 SER A O 1
ATOM 645 N N . MET A 1 79 ? -15.642 6.439 15.790 1.00 82.81 79 MET A N 1
ATOM 646 C CA . MET A 1 79 ? -15.615 7.727 15.095 1.00 82.81 79 MET A CA 1
ATOM 647 C C . MET A 1 79 ? -14.728 8.753 15.806 1.00 82.81 79 MET A C 1
ATOM 649 O O . MET A 1 79 ? -13.973 9.463 15.144 1.00 82.81 79 MET A O 1
ATOM 653 N N . GLU A 1 80 ? -14.773 8.815 17.141 1.00 83.88 80 GLU A N 1
ATOM 654 C CA . GLU A 1 80 ? -13.866 9.655 17.935 1.00 83.88 80 GLU A CA 1
ATOM 655 C C . GLU A 1 80 ? -12.397 9.272 17.703 1.00 83.88 80 GLU A C 1
ATOM 657 O O . GLU A 1 80 ? -11.557 10.157 17.527 1.00 83.88 80 GLU A O 1
ATOM 662 N N . PHE A 1 81 ? -12.098 7.972 17.606 1.00 85.50 81 PHE A N 1
ATOM 663 C CA . PHE A 1 81 ? -10.773 7.471 17.240 1.00 85.50 81 PHE A CA 1
ATOM 664 C C . PHE A 1 81 ? -10.312 7.982 15.870 1.00 85.50 81 PHE A C 1
ATOM 666 O O . PHE A 1 81 ? -9.217 8.534 15.784 1.00 85.50 81 PHE A O 1
ATOM 673 N N . LEU A 1 82 ? -11.131 7.860 14.815 1.00 86.31 82 LEU A N 1
ATOM 674 C CA . LEU A 1 82 ? -10.767 8.352 13.476 1.00 86.31 82 LEU A CA 1
ATOM 675 C C . LEU A 1 82 ? -10.536 9.863 13.477 1.00 86.31 82 LEU A C 1
ATOM 677 O O . LEU A 1 82 ? -9.545 10.341 12.934 1.00 86.31 82 LEU A O 1
ATOM 681 N N . ILE A 1 83 ? -11.430 10.618 14.119 1.00 86.31 83 ILE A N 1
ATOM 682 C CA . ILE A 1 83 ? -11.306 12.073 14.217 1.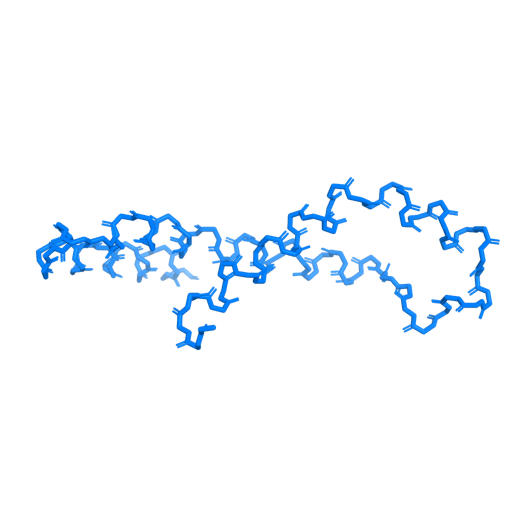00 86.31 83 ILE A CA 1
ATOM 683 C C . ILE A 1 83 ? -10.007 12.451 14.931 1.00 86.31 83 ILE A C 1
ATOM 685 O O . ILE A 1 83 ? -9.338 13.378 14.492 1.00 86.31 83 ILE A O 1
ATOM 689 N N . ASN A 1 84 ? -9.640 11.758 16.011 1.00 85.94 84 ASN A N 1
ATOM 690 C CA . ASN A 1 84 ? -8.386 12.009 16.716 1.00 85.94 84 ASN A CA 1
ATOM 691 C C . ASN A 1 84 ? -7.158 11.599 15.887 1.00 85.94 84 ASN A C 1
ATOM 693 O O . ASN A 1 84 ? -6.163 12.311 15.892 1.00 85.94 84 ASN A O 1
ATOM 697 N N . HIS A 1 85 ? -7.238 10.485 15.157 1.00 85.94 85 HIS A N 1
ATOM 698 C CA . HIS A 1 85 ? -6.155 9.974 14.313 1.00 85.94 85 HIS A CA 1
ATOM 699 C C . HIS A 1 85 ? -5.777 10.936 13.174 1.00 85.94 85 HIS A C 1
ATOM 701 O O . HIS A 1 85 ? -4.617 10.988 12.786 1.00 85.94 85 HIS A O 1
ATOM 707 N N . PHE A 1 86 ? -6.737 11.714 12.661 1.00 87.19 86 PHE A N 1
ATOM 708 C CA . PHE A 1 86 ? -6.530 12.663 11.558 1.00 87.19 86 PHE A CA 1
ATOM 709 C C . PHE A 1 86 ? -6.553 14.142 11.983 1.00 87.19 86 PHE A C 1
ATOM 711 O O . PHE A 1 86 ? -6.660 15.017 11.128 1.00 87.19 86 PHE A O 1
ATOM 718 N N . LYS A 1 87 ? -6.509 14.443 13.288 1.00 82.31 87 LYS A N 1
ATOM 719 C CA . LYS A 1 87 ? -6.598 15.818 13.818 1.00 82.31 87 LYS A CA 1
ATOM 720 C C . LYS A 1 87 ? -5.263 16.568 13.916 1.00 82.31 87 LYS A C 1
ATOM 722 O O . LYS A 1 87 ? -5.231 17.621 14.550 1.00 82.31 87 LYS A O 1
ATOM 727 N N . GLU A 1 88 ? -4.208 16.070 13.280 1.00 55.81 88 GLU A N 1
ATOM 728 C CA . GLU A 1 88 ? -2.928 16.778 13.119 1.00 55.81 88 GLU A CA 1
ATOM 729 C C . GLU A 1 88 ? -2.782 17.370 11.714 1.00 55.81 88 GLU A C 1
ATOM 731 O O . GLU A 1 88 ? -2.904 16.606 10.729 1.00 55.81 88 GLU A O 1
#

Organism: NCBI:txid706981

Radius of gyration: 17.47 Å; Cα contacts (8 Å, |Δi|>4): 29; chains: 1; bounding box: 36×26×47 Å